Protein AF-A0A9D7YCU4-F1 (afdb_monomer_lite)

Foldseek 3Di:
DPCVVVVNDDPVNVDPDDPVPCVVVVHDDDPWDFDDWDDDPDQWIWTATPVRDIDTDNDDDDPPDDDDDDDPDPVPPPPDPDDDDD

pLDDT: mean 74.24, std 17.54, range [32.03, 93.12]

Radius of gyration: 19.78 Å; chains: 1; bounding box: 45×28×54 Å

Secondary structure (DSSP, 8-state):
--TTTTT-S-GGGG-SS-THHHHHTTPPP----EEEEEE-SSSSEEEEETTS-EEEES--------PPP----TTTTSS-------

Sequence (86 aa):
MMYVSMGHMTLDQTKPYEDGFWKKNRIELLHDAVTSIGHAEGPFHSVELQSGSSIDADIIIFATGSQPGLVQLAWRTSSGCAGLCE

Structure (mmCIF, N/CA/C/O backbone):
data_AF-A0A9D7YCU4-F1
#
_entry.id   AF-A0A9D7YCU4-F1
#
loop_
_atom_site.group_PDB
_atom_site.id
_atom_site.type_symbol
_atom_site.label_atom_id
_atom_site.label_alt_id
_atom_site.label_comp_id
_atom_site.label_asym_id
_atom_site.label_entity_id
_a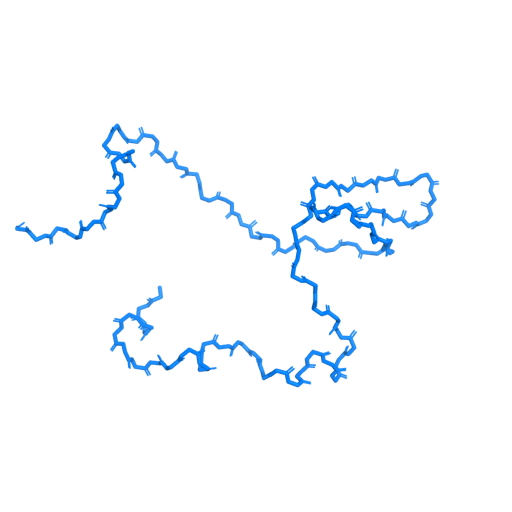tom_site.label_seq_id
_atom_site.pdbx_PDB_ins_code
_atom_site.Cartn_x
_at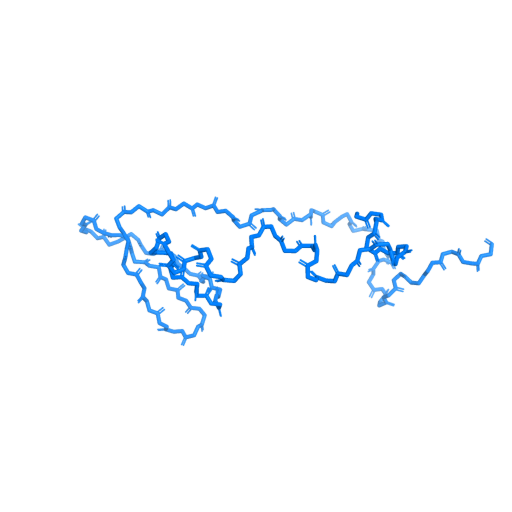om_site.Cartn_y
_atom_site.Cartn_z
_atom_site.occupancy
_atom_site.B_iso_or_equiv
_atom_site.auth_seq_id
_atom_site.auth_comp_id
_atom_site.auth_asym_id
_atom_site.auth_atom_id
_atom_site.pdbx_PDB_model_num
ATOM 1 N N . MET A 1 1 ? 8.022 -0.519 18.477 1.00 53.00 1 MET A N 1
ATOM 2 C CA . MET A 1 1 ? 6.648 -0.469 19.019 1.00 53.00 1 MET A CA 1
ATOM 3 C C . MET A 1 1 ? 6.627 -1.154 20.373 1.00 53.00 1 MET A C 1
ATOM 5 O O . MET A 1 1 ? 6.602 -2.371 20.435 1.00 53.00 1 MET A O 1
ATOM 9 N N . MET A 1 2 ? 6.738 -0.370 21.447 1.00 53.41 2 MET A N 1
ATOM 10 C CA . MET A 1 2 ? 6.900 -0.875 22.820 1.00 53.41 2 MET A CA 1
ATOM 11 C C . MET A 1 2 ? 5.552 -1.257 23.467 1.00 53.41 2 MET A C 1
ATOM 13 O O . MET A 1 2 ? 5.472 -2.240 24.193 1.00 53.41 2 MET A O 1
ATOM 17 N N . TYR A 1 3 ? 4.475 -0.526 23.154 1.00 45.47 3 TYR A N 1
ATOM 18 C CA . TYR A 1 3 ? 3.180 -0.636 23.845 1.00 45.47 3 TYR A CA 1
ATOM 19 C C . TYR A 1 3 ? 2.341 -1.866 23.468 1.00 45.47 3 TYR A C 1
ATOM 21 O O . TYR A 1 3 ? 1.634 -2.397 24.321 1.00 45.47 3 TYR A O 1
ATOM 29 N N . VAL A 1 4 ? 2.471 -2.372 22.236 1.00 51.28 4 VAL A N 1
ATOM 30 C CA . VAL A 1 4 ? 1.811 -3.622 21.807 1.00 51.28 4 VAL A CA 1
ATOM 31 C C . VAL A 1 4 ? 2.454 -4.835 22.489 1.00 51.28 4 VAL A C 1
ATOM 33 O O . VAL A 1 4 ? 1.766 -5.768 22.885 1.00 51.28 4 VAL A O 1
ATOM 36 N N . SER A 1 5 ? 3.773 -4.792 22.707 1.00 58.38 5 SER A N 1
ATOM 37 C CA . SER A 1 5 ? 4.529 -5.906 23.294 1.00 58.38 5 SER A CA 1
ATOM 38 C C . SER A 1 5 ? 4.366 -6.032 24.814 1.00 58.38 5 SER A C 1
ATOM 40 O O . SER A 1 5 ? 4.636 -7.098 25.356 1.00 58.38 5 SER A O 1
ATOM 42 N N . MET A 1 6 ? 3.921 -4.969 25.499 1.00 60.97 6 MET A N 1
ATOM 43 C CA . MET A 1 6 ? 3.643 -4.961 26.946 1.00 60.97 6 MET A CA 1
ATOM 44 C C . MET A 1 6 ? 2.155 -5.184 27.278 1.00 60.97 6 MET A C 1
ATOM 46 O O . MET A 1 6 ? 1.760 -5.041 28.430 1.00 60.97 6 MET A O 1
ATOM 50 N N . GLY A 1 7 ? 1.317 -5.520 26.287 1.00 57.97 7 GLY A N 1
ATOM 51 C CA . GLY A 1 7 ? -0.084 -5.907 26.505 1.00 57.97 7 GLY A CA 1
ATOM 52 C C . GLY A 1 7 ? -1.042 -4.766 26.870 1.00 57.97 7 GLY A C 1
ATOM 53 O O . GLY A 1 7 ? -2.176 -5.025 27.257 1.00 57.97 7 GLY A O 1
ATOM 54 N N . HIS A 1 8 ? -0.617 -3.506 26.749 1.00 59.16 8 HIS A N 1
ATOM 55 C CA . HIS A 1 8 ? -1.437 -2.343 27.113 1.00 59.16 8 HIS A CA 1
ATOM 56 C C . HIS A 1 8 ? -2.344 -1.836 25.982 1.00 59.16 8 HIS A C 1
ATOM 58 O O . HIS A 1 8 ? -3.159 -0.948 26.213 1.00 59.16 8 HIS A O 1
ATOM 64 N N . MET A 1 9 ? -2.209 -2.375 24.770 1.00 57.66 9 MET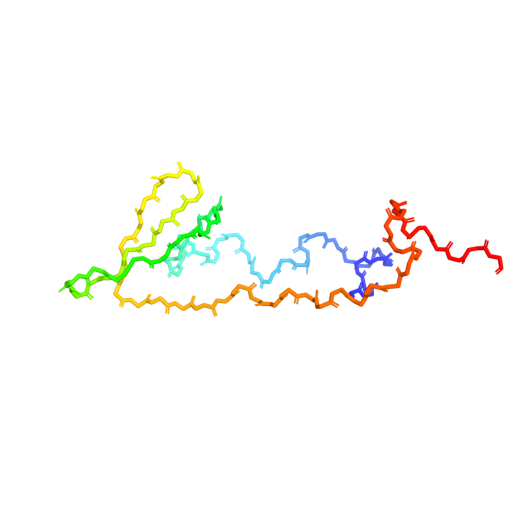 A N 1
ATOM 65 C CA . MET A 1 9 ? -3.058 -2.039 23.626 1.00 57.66 9 MET A CA 1
ATOM 66 C C . MET A 1 9 ? -3.614 -3.315 23.001 1.00 57.66 9 MET A C 1
ATOM 68 O O . MET A 1 9 ? -2.859 -4.254 22.740 1.00 57.66 9 MET A O 1
ATOM 72 N N . THR A 1 10 ? -4.918 -3.342 22.727 1.00 66.31 10 THR A N 1
ATOM 73 C CA . THR A 1 10 ? -5.527 -4.387 21.889 1.00 66.31 10 THR A CA 1
ATOM 74 C C . THR A 1 10 ? -5.236 -4.111 20.410 1.00 66.31 10 THR A C 1
ATOM 76 O O . THR A 1 10 ? -4.955 -2.974 20.028 1.00 66.31 10 THR A O 1
ATOM 79 N N . LEU A 1 11 ? -5.302 -5.136 19.551 1.00 66.75 11 LEU A N 1
ATOM 80 C CA . LEU A 1 11 ? -5.084 -4.973 18.103 1.00 66.75 11 LEU A CA 1
ATOM 81 C C . LEU A 1 11 ? -6.025 -3.924 17.493 1.00 66.75 11 LEU A C 1
ATOM 83 O O . LEU A 1 11 ? -5.603 -3.143 16.643 1.00 66.75 11 LEU A O 1
ATOM 87 N N . ASP A 1 12 ? -7.258 -3.831 17.986 1.00 65.38 12 ASP A N 1
ATOM 88 C CA . ASP A 1 12 ? -8.223 -2.827 17.535 1.00 65.38 12 ASP A CA 1
ATOM 89 C C . ASP A 1 12 ? -7.770 -1.391 17.831 1.00 65.38 12 ASP A C 1
ATOM 91 O O . ASP A 1 12 ? -7.946 -0.510 16.998 1.00 65.38 12 ASP A O 1
ATOM 95 N N . GLN A 1 13 ? -7.087 -1.158 18.956 1.00 69.25 13 GLN A N 1
ATOM 96 C CA . GLN A 1 13 ? -6.537 0.158 19.311 1.00 69.25 13 GLN A CA 1
ATOM 97 C C . GLN A 1 13 ? -5.278 0.530 18.515 1.00 69.25 13 GLN A C 1
ATOM 99 O O . GLN A 1 13 ? -4.790 1.654 18.622 1.00 69.25 13 GLN A O 1
ATOM 104 N N . THR A 1 14 ? -4.721 -0.406 17.740 1.00 72.81 14 THR A N 1
ATOM 105 C CA . THR A 1 14 ? -3.577 -0.140 16.854 1.00 72.81 14 THR A CA 1
ATOM 106 C C . THR A 1 14 ? -4.001 0.239 15.438 1.00 72.81 14 THR A C 1
ATOM 108 O O . THR A 1 14 ? -3.160 0.685 14.654 1.00 72.81 14 THR A O 1
ATOM 111 N N . LYS A 1 15 ? -5.291 0.096 15.099 1.00 76.25 15 LYS A N 1
ATOM 112 C CA . LYS A 1 15 ? -5.810 0.538 13.807 1.00 76.25 15 LYS A CA 1
ATOM 113 C C . LYS A 1 15 ? -5.797 2.074 13.758 1.00 76.25 15 LYS A C 1
ATOM 115 O O . LYS A 1 15 ? -6.348 2.710 14.653 1.00 76.25 15 LYS A O 1
ATOM 120 N N . PRO A 1 16 ? -5.209 2.695 12.720 1.00 76.38 16 PRO A N 1
ATOM 121 C CA . PRO A 1 16 ? -5.185 4.153 12.603 1.00 76.38 16 PRO A CA 1
ATOM 122 C C . PRO A 1 16 ? -6.576 4.750 12.333 1.00 76.38 16 PRO A C 1
ATOM 124 O O . PRO A 1 16 ? -6.810 5.913 12.656 1.00 76.38 16 P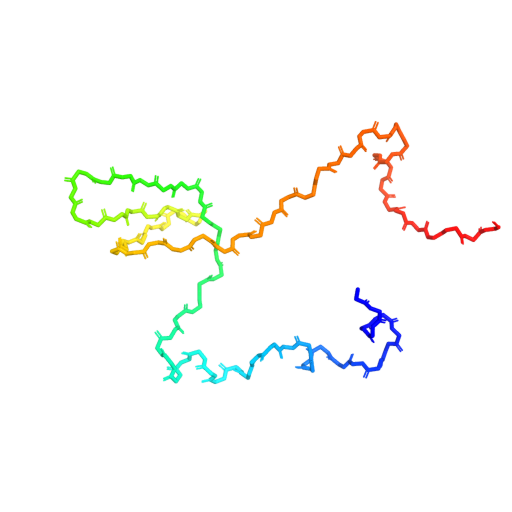RO A O 1
ATOM 127 N N . TYR A 1 17 ? -7.493 3.963 11.754 1.00 83.12 17 TYR A N 1
ATOM 128 C CA . TYR A 1 17 ? -8.855 4.371 11.417 1.00 83.12 17 TYR A CA 1
ATOM 129 C C . TYR A 1 17 ? -9.850 3.228 11.630 1.00 83.12 17 TYR A C 1
ATOM 131 O O . TYR A 1 17 ? -9.511 2.056 11.470 1.00 83.12 17 TYR A O 1
ATOM 139 N N . GLU A 1 18 ? -11.096 3.595 11.924 1.00 83.00 18 GLU A N 1
ATOM 140 C CA . GLU A 1 18 ? -12.241 2.683 11.997 1.00 83.00 18 GLU A CA 1
ATOM 141 C C . GLU A 1 18 ? -12.564 2.063 10.629 1.00 83.00 18 GLU A C 1
ATOM 143 O O . GLU A 1 18 ? -12.454 2.726 9.595 1.00 83.00 18 GLU A O 1
ATOM 148 N N . ASP A 1 19 ? -13.072 0.829 10.611 1.00 79.50 19 ASP A N 1
ATOM 149 C CA . ASP A 1 19 ? -13.316 0.073 9.369 1.00 79.50 19 ASP A CA 1
ATOM 150 C C . ASP A 1 19 ? -14.268 0.809 8.392 1.00 79.50 19 ASP A C 1
ATOM 152 O O . ASP A 1 19 ? -14.140 0.717 7.169 1.00 79.50 19 ASP A O 1
ATOM 156 N N . GLY A 1 20 ? -15.207 1.607 8.915 1.00 84.00 20 GLY A N 1
ATOM 157 C CA . GLY A 1 20 ? -16.147 2.401 8.114 1.00 84.00 20 GLY A CA 1
ATOM 158 C C . GLY A 1 20 ? -15.561 3.666 7.468 1.00 84.00 20 GLY A C 1
ATOM 159 O O . GLY A 1 20 ? -16.241 4.293 6.654 1.00 84.00 20 GLY A O 1
ATOM 160 N N . PHE A 1 21 ? -14.340 4.074 7.823 1.00 90.75 21 PHE A N 1
ATOM 161 C CA . PHE A 1 21 ? -13.697 5.293 7.321 1.00 90.75 21 PHE A CA 1
ATOM 162 C C . PHE A 1 21 ? -13.458 5.242 5.805 1.00 90.75 21 PHE A C 1
ATOM 164 O O . PHE A 1 21 ? -13.773 6.197 5.095 1.00 90.75 21 PHE A O 1
ATOM 171 N N . TRP A 1 22 ? -12.966 4.115 5.294 1.00 88.75 22 TRP A N 1
ATOM 172 C CA . TRP A 1 22 ? -12.564 3.952 3.893 1.00 88.75 22 TRP A CA 1
ATOM 173 C C . TRP A 1 22 ? -13.736 4.132 2.924 1.00 88.75 22 TRP A C 1
ATOM 175 O O . TRP A 1 22 ? -13.697 4.995 2.048 1.00 88.75 22 TRP A O 1
ATOM 185 N N . LYS A 1 23 ? -14.847 3.421 3.168 1.00 89.06 23 LYS A N 1
ATOM 186 C CA . LYS A 1 23 ? -16.067 3.518 2.348 1.00 89.06 23 LYS A CA 1
ATOM 187 C C . LYS A 1 23 ? -16.664 4.927 2.351 1.00 89.06 23 LYS A C 1
ATOM 189 O O . LYS A 1 23 ? -17.085 5.410 1.304 1.00 89.06 23 LYS A O 1
ATOM 194 N N . LYS A 1 24 ? -16.678 5.609 3.506 1.00 91.62 24 LYS A N 1
ATOM 195 C CA . LYS A 1 24 ? -17.184 6.992 3.621 1.00 91.62 24 LYS A CA 1
ATOM 196 C C . LYS A 1 24 ? -16.381 7.975 2.767 1.00 91.62 24 LYS A C 1
ATOM 198 O O . LYS A 1 24 ? -16.963 8.900 2.212 1.00 91.62 24 LYS A O 1
ATOM 203 N N . ASN A 1 25 ? -15.076 7.747 2.637 1.00 93.12 25 ASN A N 1
ATOM 204 C CA . ASN A 1 25 ? -14.171 8.581 1.849 1.00 93.12 25 ASN A CA 1
ATOM 205 C C . ASN A 1 25 ? -13.977 8.081 0.407 1.00 93.12 25 ASN A C 1
ATOM 207 O O . ASN A 1 25 ? -13.138 8.625 -0.303 1.00 93.12 25 ASN A O 1
ATOM 211 N N . ARG A 1 26 ? -14.757 7.079 -0.037 1.00 92.88 26 ARG A N 1
ATOM 212 C CA . ARG A 1 26 ? -14.648 6.457 -1.373 1.00 92.88 26 ARG A CA 1
ATOM 213 C C . ARG A 1 26 ? -13.252 5.894 -1.657 1.00 92.88 26 ARG A C 1
ATOM 215 O O . ARG A 1 26 ? -12.777 5.937 -2.785 1.00 92.88 26 ARG A O 1
ATOM 222 N N . ILE A 1 27 ? -12.600 5.386 -0.616 1.00 90.94 27 ILE A N 1
ATOM 223 C CA . ILE A 1 27 ? -11.314 4.706 -0.719 1.00 90.94 27 ILE A CA 1
ATOM 224 C C . ILE A 1 27 ? -11.600 3.209 -0.743 1.00 90.94 27 ILE A C 1
ATOM 226 O O . ILE A 1 27 ? -12.136 2.654 0.221 1.00 90.94 27 ILE A O 1
ATOM 230 N N . GLU A 1 28 ? -11.253 2.567 -1.851 1.00 90.38 28 GLU A N 1
ATOM 231 C CA . GLU A 1 28 ? -11.316 1.117 -1.990 1.00 90.38 28 GLU A CA 1
ATOM 232 C C . GLU A 1 28 ? -10.009 0.501 -1.489 1.00 90.38 28 GLU A C 1
ATOM 234 O O . GLU A 1 28 ? -8.917 0.964 -1.815 1.00 90.38 28 GLU A O 1
ATOM 239 N N . LEU A 1 29 ? -10.124 -0.527 -0.649 1.00 89.12 29 LEU A N 1
ATOM 240 C CA . LEU A 1 29 ? -8.975 -1.260 -0.134 1.00 89.12 29 LEU A CA 1
ATOM 241 C C . LEU A 1 29 ? -8.766 -2.508 -0.981 1.00 89.12 29 LEU A C 1
ATOM 243 O O . LEU A 1 29 ? -9.616 -3.399 -0.995 1.00 89.12 29 LEU A O 1
ATOM 247 N N . LEU A 1 30 ? -7.615 -2.579 -1.641 1.00 90.44 30 LEU A N 1
ATOM 248 C CA . LEU A 1 30 ? -7.178 -3.750 -2.381 1.00 90.44 30 LEU A CA 1
ATOM 249 C C . LEU A 1 30 ? -5.985 -4.386 -1.667 1.00 90.44 30 LEU A C 1
ATOM 251 O O . LEU A 1 30 ? -4.940 -3.760 -1.503 1.00 90.44 30 LEU A O 1
ATOM 255 N N . HIS A 1 31 ? -6.152 -5.631 -1.230 1.00 91.75 31 HIS A N 1
ATOM 256 C CA . HIS A 1 31 ? -5.105 -6.400 -0.561 1.00 91.75 31 HIS A CA 1
ATOM 257 C C . HIS A 1 31 ? -4.318 -7.222 -1.583 1.00 91.75 31 HIS A C 1
ATOM 259 O O . HIS A 1 31 ? -4.481 -8.437 -1.666 1.00 91.75 31 HIS A O 1
ATOM 265 N N . ASP A 1 32 ? -3.487 -6.544 -2.369 1.00 92.69 32 ASP A N 1
ATOM 266 C CA . ASP A 1 32 ? -2.635 -7.163 -3.385 1.00 92.69 32 ASP A CA 1
ATOM 267 C C . ASP A 1 32 ? -1.291 -6.421 -3.478 1.00 92.69 32 ASP A C 1
ATOM 269 O O . ASP A 1 32 ? -1.163 -5.281 -3.020 1.00 92.69 32 ASP A O 1
ATOM 273 N N . ALA A 1 33 ? -0.277 -7.073 -4.038 1.00 92.12 33 ALA A N 1
ATOM 274 C CA . ALA A 1 33 ? 1.042 -6.496 -4.247 1.00 92.12 33 ALA A CA 1
ATOM 275 C C . ALA A 1 33 ? 1.196 -6.029 -5.697 1.00 92.12 33 ALA A C 1
ATOM 277 O O . ALA A 1 33 ? 0.864 -6.748 -6.634 1.00 92.12 33 ALA A O 1
ATOM 278 N N . VAL A 1 34 ? 1.749 -4.832 -5.883 1.00 91.31 34 VAL A N 1
ATOM 279 C CA . VAL A 1 34 ? 2.096 -4.310 -7.210 1.00 91.31 34 VAL A CA 1
ATOM 280 C C . VAL A 1 34 ? 3.405 -4.945 -7.675 1.00 91.31 34 VAL A C 1
ATOM 282 O O . VAL A 1 34 ? 4.409 -4.870 -6.966 1.00 91.31 34 VAL A O 1
ATOM 285 N N . THR A 1 35 ? 3.406 -5.550 -8.863 1.00 92.12 35 THR A N 1
ATOM 286 C CA . THR A 1 35 ? 4.587 -6.206 -9.454 1.00 92.12 35 THR A CA 1
ATOM 287 C C . THR A 1 35 ? 5.287 -5.338 -10.486 1.00 92.12 35 THR A C 1
ATOM 289 O O . THR A 1 35 ? 6.512 -5.371 -10.586 1.00 92.12 35 THR A O 1
ATOM 292 N N . SER A 1 36 ? 4.522 -4.567 -11.254 1.00 89.06 36 SER A N 1
ATOM 293 C CA . SER A 1 36 ? 5.041 -3.724 -12.325 1.00 89.06 36 SER A CA 1
ATOM 294 C C . SER A 1 36 ? 4.163 -2.495 -12.510 1.00 89.06 36 SER A C 1
ATOM 296 O O . SER A 1 36 ? 2.974 -2.502 -12.189 1.00 89.06 36 SER A O 1
ATOM 298 N N . ILE A 1 37 ? 4.763 -1.428 -13.028 1.00 88.00 37 ILE A N 1
ATOM 299 C CA . ILE A 1 37 ? 4.058 -0.209 -13.411 1.00 88.00 37 ILE A CA 1
ATOM 300 C C . ILE A 1 37 ? 4.436 0.074 -14.856 1.00 88.00 37 ILE A C 1
ATOM 302 O O . ILE A 1 37 ? 5.595 0.342 -15.174 1.00 88.00 37 ILE A O 1
ATOM 306 N N . GLY A 1 38 ? 3.444 -0.038 -15.728 1.00 82.44 38 GLY A N 1
ATOM 307 C CA . GLY A 1 38 ? 3.551 0.293 -17.135 1.00 82.44 38 GLY A CA 1
ATOM 308 C C . GLY A 1 38 ? 3.331 1.784 -17.354 1.00 82.44 38 GLY A C 1
ATOM 309 O O . GLY A 1 38 ? 2.380 2.379 -16.843 1.00 82.44 38 GLY A O 1
ATOM 310 N N . HIS A 1 39 ? 4.196 2.383 -18.165 1.00 68.75 39 HIS A N 1
ATOM 311 C CA . HIS A 1 39 ? 3.891 3.647 -18.817 1.00 68.75 39 HIS A CA 1
ATOM 312 C C . HIS A 1 39 ? 3.204 3.312 -20.136 1.00 68.75 39 HIS A C 1
ATOM 314 O O . HIS A 1 39 ? 3.862 2.896 -21.089 1.00 68.75 39 HIS A O 1
ATOM 320 N N . ALA A 1 40 ? 1.879 3.438 -20.180 1.00 62.22 40 ALA A N 1
ATOM 321 C CA . ALA A 1 40 ? 1.188 3.408 -21.456 1.00 62.22 40 ALA A CA 1
ATOM 322 C C . ALA A 1 40 ? 1.533 4.693 -22.224 1.00 62.22 40 ALA A C 1
ATOM 324 O O . ALA A 1 40 ? 1.701 5.753 -21.625 1.00 62.22 40 ALA A O 1
ATOM 325 N N . GLU A 1 41 ? 1.584 4.638 -23.555 1.00 67.06 41 GLU A N 1
ATOM 326 C CA . GLU A 1 41 ? 1.758 5.834 -24.401 1.00 67.06 41 GLU A CA 1
ATOM 327 C C . GLU A 1 41 ? 0.545 6.804 -24.345 1.00 67.06 41 GLU A C 1
ATOM 329 O O . GLU A 1 41 ? 0.485 7.780 -25.091 1.00 67.06 41 GLU A O 1
ATOM 334 N N . GLY A 1 42 ? -0.436 6.541 -23.470 1.00 67.81 42 GLY A N 1
ATOM 335 C CA . GLY A 1 42 ? -1.652 7.329 -23.253 1.00 67.81 42 GLY A CA 1
ATOM 336 C C . GLY A 1 42 ? -1.640 8.155 -21.954 1.00 67.81 42 GLY A C 1
ATOM 337 O O . GLY A 1 42 ? -0.621 8.243 -21.276 1.00 67.81 42 GLY A O 1
ATOM 338 N N . PRO A 1 43 ? -2.775 8.780 -21.583 1.00 69.56 43 PRO A N 1
ATOM 339 C CA . PRO A 1 43 ? -2.854 9.661 -20.411 1.00 69.56 43 PRO A CA 1
ATOM 340 C C . PRO A 1 43 ? -2.859 8.923 -19.059 1.00 69.56 43 PRO A C 1
ATOM 342 O O . PRO A 1 43 ? -2.694 9.568 -18.027 1.00 69.56 43 PRO A O 1
ATOM 345 N N . PHE A 1 44 ? -3.046 7.600 -19.055 1.00 75.75 44 PHE A N 1
ATOM 346 C CA . PHE A 1 44 ? -3.159 6.779 -17.848 1.00 75.75 44 PHE A CA 1
ATOM 347 C C . PHE A 1 44 ? -1.936 5.879 -17.666 1.00 75.75 44 PHE A C 1
ATOM 349 O O . PHE A 1 44 ? -1.315 5.443 -18.634 1.00 75.75 44 PHE A O 1
ATOM 356 N N . HIS A 1 45 ? -1.626 5.565 -16.414 1.00 83.81 45 HIS A N 1
ATOM 357 C CA . HIS A 1 45 ? -0.591 4.612 -16.038 1.00 83.81 45 HIS A CA 1
ATOM 358 C C . HIS A 1 45 ? -1.243 3.295 -15.623 1.00 83.81 45 HIS A C 1
ATOM 360 O O . HIS A 1 45 ? -2.148 3.294 -14.789 1.00 83.81 45 HIS A O 1
ATOM 366 N N . SER A 1 46 ? -0.766 2.180 -16.172 1.00 87.00 46 SER A N 1
ATOM 367 C CA . SER A 1 46 ? -1.276 0.848 -15.845 1.00 87.00 46 SER A CA 1
ATOM 368 C C . SER A 1 46 ? -0.426 0.219 -14.744 1.00 87.00 46 SER A C 1
ATOM 370 O O . SER A 1 46 ? 0.794 0.105 -14.879 1.00 87.00 46 SER A O 1
ATOM 372 N N . VAL A 1 47 ? -1.055 -0.235 -13.669 1.00 90.38 47 VAL A N 1
ATOM 373 C CA . VAL A 1 47 ? -0.412 -0.954 -12.567 1.00 90.38 47 VAL A CA 1
ATOM 374 C C . VAL A 1 47 ? -0.754 -2.432 -12.685 1.00 90.38 47 VAL A C 1
ATOM 376 O O . VAL A 1 47 ? -1.924 -2.788 -12.807 1.00 90.38 47 VAL A O 1
ATOM 379 N N . GLU A 1 48 ? 0.253 -3.299 -12.653 1.00 92.19 48 GLU A N 1
ATOM 380 C CA . GLU A 1 48 ? 0.071 -4.749 -12.633 1.00 92.19 48 GLU A CA 1
ATOM 381 C C . GLU A 1 48 ? 0.154 -5.271 -11.203 1.00 92.19 48 GLU A C 1
ATOM 383 O O . GLU A 1 48 ? 1.049 -4.911 -10.431 1.00 92.19 48 GLU A O 1
ATOM 388 N N . LEU A 1 49 ? -0.791 -6.137 -10.862 1.00 91.94 49 LEU A N 1
ATOM 389 C CA . LEU A 1 49 ? -0.888 -6.765 -9.558 1.00 91.94 49 LEU A CA 1
ATOM 390 C C . LEU A 1 49 ? -0.391 -8.204 -9.608 1.00 91.94 49 LEU A C 1
ATOM 392 O O . LEU A 1 49 ? -0.459 -8.875 -10.639 1.00 91.94 49 LEU A O 1
ATOM 396 N N . GLN A 1 50 ? 0.035 -8.719 -8.460 1.00 92.31 50 GLN A N 1
ATOM 397 C CA . GLN A 1 50 ? 0.526 -10.085 -8.332 1.00 92.31 50 GLN A CA 1
ATOM 398 C C . GLN A 1 50 ? -0.551 -11.126 -8.671 1.00 92.31 50 GLN A C 1
ATOM 400 O O . GLN A 1 50 ? -0.225 -12.198 -9.180 1.00 92.31 50 GLN A O 1
ATOM 405 N N . SER A 1 51 ? -1.831 -10.816 -8.444 1.00 90.75 51 SER A N 1
ATOM 406 C CA . SER A 1 51 ? -2.949 -11.667 -8.875 1.00 90.75 51 SER A CA 1
ATOM 407 C C . SER A 1 51 ? -3.119 -11.773 -10.399 1.00 90.75 51 SER A C 1
ATOM 409 O O . SER A 1 51 ? -3.915 -12.591 -10.858 1.00 90.75 51 SER A O 1
ATOM 411 N N . GLY A 1 52 ? -2.397 -10.969 -11.188 1.00 88.62 52 GLY A N 1
ATOM 412 C CA . GLY A 1 52 ? -2.537 -10.868 -12.643 1.00 88.62 52 GLY A CA 1
ATOM 413 C C . GLY A 1 52 ? -3.600 -9.863 -13.099 1.00 88.62 52 GLY A C 1
ATOM 414 O O . GLY A 1 52 ? -3.824 -9.711 -14.297 1.00 88.62 52 GLY A O 1
ATOM 415 N N . SER A 1 53 ? -4.254 -9.174 -12.161 1.00 89.44 53 SER A N 1
ATOM 416 C CA . SER A 1 53 ? -5.166 -8.066 -12.462 1.00 89.44 53 SER A CA 1
ATOM 417 C C . SER A 1 53 ? -4.383 -6.786 -12.777 1.00 89.44 53 SER A C 1
ATOM 419 O O . SER A 1 53 ? -3.273 -6.597 -12.279 1.00 89.44 53 SER A O 1
ATOM 421 N N . SER A 1 54 ? -4.968 -5.886 -13.571 1.00 88.75 54 SER A N 1
ATOM 422 C CA . SER A 1 54 ? -4.384 -4.572 -13.862 1.00 88.75 54 SER A CA 1
ATOM 423 C C . SER A 1 54 ? -5.345 -3.442 -13.500 1.00 88.75 54 SER A C 1
ATOM 425 O O . SER A 1 54 ? -6.562 -3.608 -13.599 1.00 88.75 54 SER A O 1
ATOM 427 N N . ILE A 1 55 ? -4.790 -2.319 -13.041 1.00 90.31 55 ILE A N 1
ATOM 428 C CA . ILE A 1 55 ? -5.529 -1.116 -12.653 1.00 90.31 55 ILE A CA 1
ATOM 429 C C . ILE A 1 55 ? -4.940 0.089 -13.373 1.00 90.31 55 ILE A C 1
ATOM 431 O O . ILE A 1 55 ? -3.748 0.365 -13.246 1.00 90.31 55 ILE A O 1
ATOM 435 N N . ASP A 1 56 ? -5.792 0.836 -14.064 1.00 90.38 56 ASP A N 1
ATOM 436 C CA . ASP A 1 56 ? -5.430 2.119 -14.655 1.00 90.38 56 ASP A CA 1
ATOM 437 C C . ASP A 1 56 ? -5.585 3.251 -13.636 1.00 90.38 56 ASP A C 1
ATOM 439 O O . ASP A 1 56 ? -6.559 3.311 -12.881 1.00 90.38 56 ASP A O 1
ATOM 443 N N . ALA A 1 57 ? -4.621 4.168 -13.622 1.00 87.88 57 ALA A N 1
ATOM 444 C CA . ALA A 1 57 ? -4.622 5.330 -12.749 1.00 87.88 57 ALA A CA 1
ATOM 445 C C . ALA A 1 57 ? -4.103 6.578 -13.472 1.00 87.88 57 ALA A C 1
ATOM 447 O O . ALA A 1 57 ? -3.090 6.543 -14.170 1.00 87.88 57 ALA A O 1
ATOM 448 N N . ASP A 1 58 ? -4.756 7.716 -13.243 1.00 88.75 58 ASP A N 1
ATOM 449 C CA . ASP A 1 58 ? -4.246 9.028 -13.657 1.00 88.75 58 ASP A CA 1
ATOM 450 C C . ASP A 1 58 ? -3.024 9.446 -12.829 1.00 88.75 58 ASP A C 1
ATOM 452 O O . ASP A 1 58 ? -2.042 9.976 -13.346 1.00 88.75 58 ASP A O 1
ATOM 456 N N . ILE A 1 59 ? -3.091 9.208 -11.517 1.00 86.50 59 ILE A N 1
ATOM 457 C CA . ILE A 1 59 ? -2.082 9.623 -10.543 1.00 86.50 59 ILE A CA 1
ATOM 458 C C . ILE A 1 59 ? -1.726 8.423 -9.674 1.00 86.50 59 ILE A C 1
ATOM 460 O O . ILE A 1 59 ? -2.592 7.830 -9.034 1.00 86.50 59 ILE A O 1
ATOM 464 N N . ILE A 1 60 ? -0.433 8.108 -9.607 1.00 89.38 60 ILE A N 1
ATOM 465 C CA . ILE A 1 60 ? 0.111 7.044 -8.760 1.00 89.38 60 ILE A CA 1
ATOM 466 C C . ILE A 1 60 ? 0.931 7.679 -7.635 1.00 89.38 60 ILE A C 1
ATOM 468 O O . ILE A 1 60 ? 1.823 8.490 -7.885 1.00 89.38 60 ILE A O 1
ATOM 472 N N . ILE A 1 61 ? 0.644 7.293 -6.390 1.00 89.56 61 ILE A N 1
ATOM 473 C CA . ILE A 1 61 ? 1.394 7.717 -5.201 1.00 89.56 61 ILE A CA 1
ATOM 474 C C . ILE A 1 61 ? 2.099 6.499 -4.603 1.00 89.56 61 ILE A C 1
ATOM 476 O O . ILE A 1 61 ? 1.458 5.518 -4.230 1.00 89.56 61 ILE A O 1
ATOM 480 N N . PHE A 1 62 ? 3.422 6.579 -4.462 1.00 88.06 62 PHE A N 1
ATOM 481 C CA . PHE A 1 62 ? 4.228 5.521 -3.856 1.00 88.06 62 PHE A CA 1
ATOM 482 C C . PHE A 1 62 ? 4.312 5.697 -2.339 1.00 88.06 62 PHE A C 1
ATOM 484 O O . PHE A 1 62 ? 4.970 6.610 -1.843 1.00 88.06 62 PHE A O 1
ATOM 491 N N . ALA A 1 63 ? 3.666 4.792 -1.603 1.00 90.00 63 ALA A N 1
ATOM 492 C CA . ALA A 1 63 ? 3.679 4.746 -0.139 1.00 90.00 63 ALA A CA 1
ATOM 493 C C . ALA A 1 63 ? 4.149 3.377 0.399 1.00 90.00 63 ALA A C 1
ATOM 495 O O . ALA A 1 63 ? 3.729 2.938 1.466 1.00 90.00 63 ALA A O 1
ATOM 496 N N . THR A 1 64 ? 5.028 2.688 -0.336 1.00 87.94 64 THR A N 1
ATOM 497 C CA . THR A 1 64 ? 5.501 1.318 -0.044 1.00 87.94 64 THR A CA 1
ATOM 498 C C . THR A 1 64 ? 6.487 1.220 1.128 1.00 87.94 64 THR A C 1
ATOM 500 O O . THR A 1 64 ? 6.936 0.127 1.467 1.00 87.94 64 THR A O 1
ATOM 503 N N . GLY A 1 65 ? 6.852 2.343 1.752 1.00 89.06 65 GLY A N 1
ATOM 504 C CA . GLY A 1 65 ? 7.891 2.387 2.782 1.00 89.06 65 GLY A CA 1
ATOM 505 C C . GLY A 1 65 ? 9.283 2.080 2.218 1.00 89.06 65 GLY A C 1
ATOM 506 O O . GLY A 1 65 ? 9.554 2.315 1.041 1.00 89.06 65 GLY A O 1
ATOM 507 N N . SER A 1 66 ? 10.181 1.573 3.065 1.00 84.38 66 SER A N 1
ATOM 508 C CA . SER A 1 66 ? 11.542 1.191 2.681 1.00 84.38 66 SER A CA 1
ATOM 509 C C . SER A 1 66 ? 11.879 -0.223 3.146 1.00 84.38 66 SER A C 1
ATOM 511 O O . SER A 1 66 ? 11.435 -0.677 4.202 1.00 84.38 66 SER A O 1
ATOM 513 N N . GLN A 1 67 ? 12.698 -0.922 2.361 1.00 78.56 67 GLN A N 1
ATOM 514 C CA . GLN A 1 67 ? 13.291 -2.181 2.789 1.00 78.56 67 GLN A CA 1
ATOM 515 C C . GLN A 1 67 ? 14.530 -1.872 3.643 1.00 78.56 67 GLN A C 1
ATOM 517 O O . GLN A 1 67 ? 15.445 -1.204 3.149 1.00 78.56 67 GLN A O 1
ATOM 522 N N . PRO A 1 68 ? 14.601 -2.326 4.909 1.00 74.75 68 PRO A N 1
ATOM 523 C CA . PRO A 1 68 ? 15.791 -2.111 5.715 1.00 74.75 68 PRO A CA 1
ATOM 524 C C . PRO A 1 68 ? 16.970 -2.847 5.078 1.00 74.75 68 PRO A C 1
ATOM 526 O O . PRO A 1 68 ? 16.888 -4.039 4.774 1.00 74.75 68 PRO A O 1
ATOM 529 N N . GLY A 1 69 ? 18.081 -2.136 4.886 1.00 75.62 69 GLY A N 1
ATOM 530 C CA . GLY A 1 69 ? 19.329 -2.752 4.455 1.00 75.62 69 GLY A CA 1
ATOM 531 C C . GLY A 1 69 ? 19.778 -3.775 5.495 1.00 75.62 69 GLY A C 1
ATOM 532 O O . GLY A 1 69 ? 20.041 -3.427 6.646 1.00 75.62 69 GLY A O 1
ATOM 533 N N . LEU A 1 70 ? 19.854 -5.046 5.108 1.00 70.75 70 LEU A N 1
ATOM 534 C CA . LEU A 1 70 ? 20.421 -6.077 5.966 1.00 70.75 70 LEU A CA 1
ATOM 535 C C . LEU A 1 70 ? 21.946 -5.960 5.913 1.00 70.75 70 LEU A C 1
ATOM 537 O O . LEU A 1 70 ? 22.565 -6.286 4.903 1.00 70.75 70 LEU A O 1
ATOM 541 N N . VAL A 1 71 ? 22.562 -5.519 7.012 1.00 69.69 71 VAL A N 1
ATOM 542 C CA . VAL A 1 71 ? 24.003 -5.710 7.212 1.00 69.69 71 VAL A CA 1
ATOM 543 C 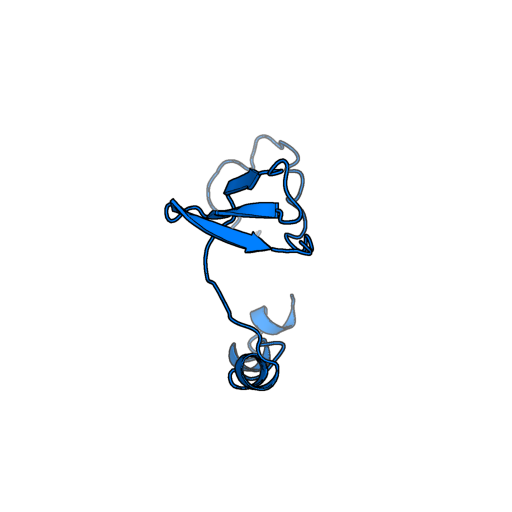C . VAL A 1 71 ? 24.243 -7.215 7.332 1.00 69.69 71 VAL A C 1
ATOM 545 O O . VAL A 1 71 ? 23.737 -7.855 8.257 1.00 69.69 71 VAL A O 1
ATOM 548 N N . GLN A 1 72 ? 24.995 -7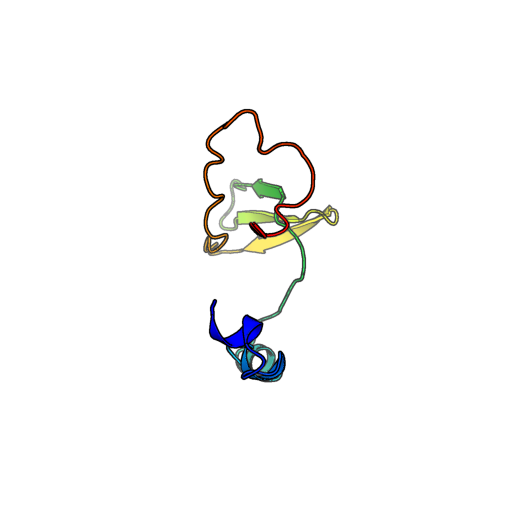.784 6.389 1.00 58.47 72 GLN A N 1
ATOM 549 C CA . GLN A 1 72 ? 25.417 -9.186 6.393 1.00 58.47 72 GLN A CA 1
ATOM 550 C C . GLN A 1 72 ? 26.428 -9.433 7.523 1.00 58.47 72 GLN A C 1
ATOM 552 O O . GLN A 1 72 ? 27.631 -9.528 7.303 1.00 58.47 72 GLN A O 1
ATOM 557 N N . LEU A 1 73 ? 25.945 -9.535 8.760 1.00 61.12 73 LEU A N 1
ATOM 558 C CA . LEU A 1 73 ? 26.690 -10.195 9.826 1.00 61.12 73 LEU A CA 1
ATOM 559 C C . LEU A 1 73 ? 26.440 -11.703 9.733 1.00 61.12 73 LEU A C 1
ATOM 561 O O . LEU A 1 73 ? 25.294 -12.149 9.701 1.00 61.12 73 LEU A O 1
ATOM 565 N N . ALA A 1 74 ? 27.529 -12.475 9.707 1.00 55.66 74 ALA A N 1
ATOM 566 C CA . ALA A 1 74 ? 27.564 -13.909 9.401 1.00 55.66 74 ALA A CA 1
ATOM 567 C C . ALA A 1 74 ? 26.663 -14.806 10.278 1.00 55.66 74 ALA A C 1
ATOM 569 O O . ALA A 1 74 ? 26.381 -15.937 9.903 1.00 55.66 74 ALA A O 1
ATOM 570 N N . TRP A 1 75 ? 26.187 -14.322 11.427 1.00 56.62 75 TRP A N 1
ATOM 571 C CA . TRP A 1 75 ? 25.343 -15.081 12.354 1.00 56.62 75 TRP A CA 1
ATOM 572 C C . TRP A 1 75 ? 23.831 -14.890 12.130 1.00 56.62 75 TRP A C 1
ATOM 574 O O . TRP A 1 75 ? 23.031 -15.575 12.758 1.00 56.62 75 TRP A O 1
ATOM 584 N N . ARG A 1 76 ? 23.399 -13.976 11.247 1.00 52.34 76 ARG A N 1
ATOM 585 C CA . ARG A 1 76 ? 21.981 -13.572 11.139 1.00 52.34 76 ARG A CA 1
ATOM 586 C C . ARG A 1 76 ? 21.107 -14.435 10.218 1.00 52.34 76 ARG A C 1
ATOM 588 O O . ARG A 1 76 ? 19.930 -14.125 10.052 1.00 52.34 76 ARG A O 1
ATOM 595 N N . THR A 1 77 ? 21.646 -15.508 9.635 1.00 48.62 77 THR A N 1
ATOM 596 C CA . THR A 1 77 ? 20.882 -16.452 8.789 1.00 48.62 77 THR A CA 1
ATOM 597 C C . THR A 1 77 ? 20.342 -17.659 9.565 1.00 48.62 77 THR A C 1
ATOM 599 O O . THR A 1 77 ? 19.622 -18.472 8.993 1.00 48.62 77 THR A O 1
ATOM 602 N N . SER A 1 78 ? 20.619 -17.785 10.868 1.00 42.66 78 SER A N 1
ATOM 603 C CA . SER A 1 78 ? 19.910 -18.760 11.699 1.00 42.66 78 SER A CA 1
ATOM 604 C C . SER A 1 78 ? 18.593 -18.153 12.182 1.00 42.66 78 SER A C 1
ATOM 606 O O . SER A 1 78 ? 18.573 -17.253 13.018 1.00 42.66 78 SER A O 1
ATOM 608 N N . SER A 1 79 ? 17.503 -18.636 11.589 1.00 48.19 79 SER A N 1
ATOM 609 C CA . SER A 1 79 ? 16.127 -18.635 12.097 1.00 48.19 79 SER A CA 1
ATOM 610 C C . SER A 1 79 ? 15.970 -18.202 13.562 1.00 48.19 79 SER A C 1
ATOM 612 O O . SER A 1 79 ? 16.329 -18.944 14.471 1.00 48.19 79 SER A O 1
ATOM 614 N N . GLY A 1 80 ? 15.351 -17.036 13.767 1.00 45.81 80 GLY A N 1
ATOM 615 C CA . GLY A 1 80 ? 14.820 -16.606 15.059 1.00 45.81 80 GLY A CA 1
ATOM 616 C C . GLY A 1 80 ? 15.865 -16.042 16.019 1.00 45.81 80 GLY A C 1
ATOM 617 O O . GLY A 1 80 ? 16.478 -16.771 16.790 1.00 45.81 80 GLY A O 1
ATOM 618 N N . CYS A 1 81 ? 15.986 -14.713 16.070 1.00 42.59 81 CYS A N 1
ATOM 619 C CA . CYS A 1 81 ? 16.530 -14.055 17.257 1.00 42.59 81 CYS A CA 1
ATOM 620 C C . CYS A 1 81 ? 15.519 -14.199 18.407 1.00 42.59 81 CYS A C 1
ATOM 622 O O . CYS A 1 81 ? 14.700 -13.310 18.636 1.00 42.59 81 CYS A O 1
ATOM 624 N N . ALA A 1 82 ? 15.563 -15.334 19.105 1.00 42.34 82 ALA A N 1
ATOM 625 C CA . ALA A 1 82 ? 15.150 -15.407 20.498 1.00 42.34 82 ALA A CA 1
ATOM 626 C C . ALA A 1 82 ? 16.143 -14.579 21.328 1.00 42.34 82 ALA A C 1
ATOM 628 O O . ALA A 1 82 ? 17.334 -14.530 21.017 1.00 42.34 82 ALA A O 1
ATOM 629 N N . GLY A 1 83 ? 15.619 -13.856 22.315 1.00 39.59 83 GLY A N 1
ATOM 630 C CA . GLY A 1 83 ? 16.371 -12.902 23.116 1.00 39.59 83 GLY A CA 1
ATOM 631 C C . GLY A 1 83 ? 17.603 -13.503 23.787 1.00 39.59 83 GLY A C 1
ATOM 632 O O . GLY A 1 83 ? 17.660 -14.693 24.087 1.00 39.59 83 GLY A O 1
ATOM 633 N N . LEU A 1 84 ? 18.571 -12.626 24.051 1.00 39.59 84 LEU A N 1
ATOM 634 C CA . LEU A 1 84 ? 19.573 -12.830 25.086 1.00 39.59 84 LEU A CA 1
ATOM 635 C C . LEU A 1 84 ? 18.856 -13.126 26.413 1.00 39.59 84 LEU A C 1
ATOM 637 O O . LEU A 1 84 ? 18.370 -12.217 27.083 1.00 39.59 84 LEU A O 1
ATOM 641 N N . CYS A 1 85 ? 18.784 -14.405 26.759 1.00 34.16 85 CYS A N 1
ATOM 642 C CA . CYS A 1 85 ? 18.811 -14.865 28.134 1.00 34.16 85 CYS A CA 1
ATOM 643 C C . CYS A 1 85 ? 20.158 -15.561 28.320 1.00 34.16 85 CYS A C 1
ATOM 645 O O . CYS A 1 85 ? 20.283 -16.726 27.964 1.00 34.16 85 CYS A O 1
ATOM 647 N N . GLU A 1 86 ? 21.155 -14.797 28.760 1.00 32.03 86 GLU A N 1
ATOM 648 C CA . GLU A 1 86 ? 22.075 -15.078 29.876 1.00 32.03 86 GLU A CA 1
ATOM 649 C C . GLU A 1 86 ? 22.940 -13.835 30.131 1.00 32.03 86 GLU A C 1
ATOM 651 O O . GLU A 1 86 ? 23.391 -13.209 29.141 1.00 32.03 86 GLU A O 1
#